Protein AF-A0A140LCQ1-F1 (afdb_monomer)

pLDDT: mean 89.57, std 11.84, range [40.03, 98.5]

Sequence (89 aa):
MICTKVRIPKEALAYDYDRKYDILNIFIDKPDPATSEEIYYGVYIFIDELADTIIGASILDYSKRDKEFLKKILPFEVDFDYVDSKIIN

Organism: NCBI:txid520764

Secondary structure (DSSP, 8-state):
---PPB---GGGEEEEEETTTTEEEEEESS----EEEEEETTEEEEEETTTTEEEEEEEETGGGS-HHHHHHHSSB---HHHIIIIII-

Solvent-accessible surface area (backbone atoms only — not comparable to full-atom values): 5412 Å² total; per-residue (Å²): 132,88,74,70,66,46,90,68,61,74,90,40,54,46,79,47,72,43,80,89,72,33,31,39,39,38,34,39,75,65,93,65,87,59,49,75,48,78,82,45,98,59,30,30,38,25,30,30,79,89,76,74,39,78,38,34,35,40,30,52,52,41,92,77,55,60,63,73,57,49,60,68,72,43,53,44,84,73,68,61,70,56,42,54,68,70,71,64,107

Structure (mmCIF, N/CA/C/O backbone):
data_AF-A0A140LCQ1-F1
#
_entry.id   AF-A0A140LCQ1-F1
#
loop_
_atom_site.group_PDB
_atom_site.id
_atom_site.type_symbol
_atom_site.label_atom_id
_atom_site.label_alt_id
_atom_site.label_comp_id
_atom_site.label_asym_id
_atom_site.label_entity_id
_atom_site.label_seq_id
_atom_site.pdbx_PDB_ins_code
_atom_site.Cartn_x
_atom_site.Cartn_y
_atom_site.Cartn_z
_atom_site.occupancy
_atom_site.B_iso_or_equiv
_atom_site.auth_seq_id
_atom_site.auth_comp_id
_atom_site.auth_asym_id
_atom_site.auth_atom_id
_atom_site.pdbx_PDB_model_num
ATOM 1 N N . MET A 1 1 ? 11.559 15.522 -7.855 1.00 41.78 1 MET A N 1
ATOM 2 C CA . MET A 1 1 ? 11.312 14.400 -8.780 1.00 41.78 1 MET A CA 1
ATOM 3 C C . MET A 1 1 ? 9.826 14.354 -9.067 1.00 41.78 1 MET A C 1
ATOM 5 O O . MET A 1 1 ? 9.055 14.287 -8.121 1.00 41.78 1 MET A O 1
ATOM 9 N N . ILE A 1 2 ? 9.411 14.471 -10.329 1.0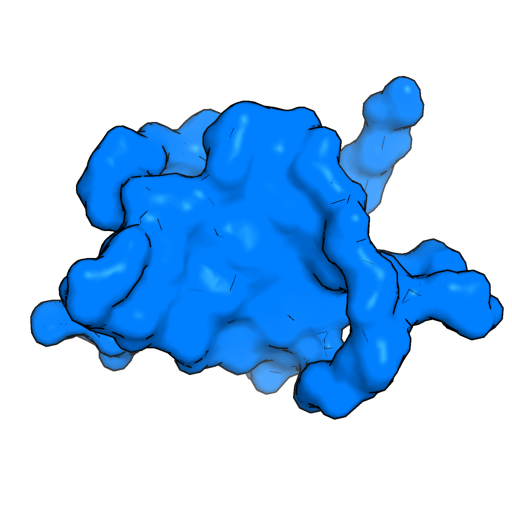0 40.03 2 ILE A N 1
ATOM 10 C CA . ILE A 1 2 ? 8.030 14.157 -10.711 1.00 40.03 2 ILE A CA 1
ATOM 11 C C . ILE A 1 2 ? 8.041 12.645 -10.937 1.00 40.03 2 ILE A C 1
ATOM 13 O O . ILE A 1 2 ? 8.444 12.196 -12.005 1.00 40.03 2 ILE A O 1
ATOM 17 N N . CYS A 1 3 ? 7.728 11.857 -9.906 1.00 53.78 3 CYS A N 1
ATOM 18 C CA . CYS A 1 3 ? 7.556 10.418 -10.084 1.00 53.78 3 CYS A CA 1
ATOM 19 C C . CYS A 1 3 ? 6.267 10.212 -10.878 1.00 53.78 3 CYS A C 1
ATOM 21 O O . CYS A 1 3 ? 5.164 10.353 -10.351 1.00 53.78 3 CYS A O 1
ATOM 23 N N . THR A 1 4 ? 6.407 9.957 -12.177 1.00 64.81 4 THR A N 1
ATOM 24 C CA . THR A 1 4 ? 5.297 9.508 -13.014 1.00 64.81 4 THR A CA 1
ATOM 25 C C . THR A 1 4 ? 4.760 8.222 -12.408 1.00 64.81 4 THR A C 1
ATOM 27 O O . THR A 1 4 ? 5.520 7.278 -12.203 1.00 64.81 4 THR A O 1
ATOM 30 N N . LYS A 1 5 ? 3.460 8.188 -12.104 1.00 78.62 5 LYS A N 1
ATOM 31 C CA . LYS A 1 5 ? 2.833 6.972 -11.594 1.00 78.62 5 LYS A CA 1
ATOM 32 C C . LYS A 1 5 ? 3.024 5.829 -12.585 1.00 78.62 5 LYS A C 1
ATOM 34 O O . LYS A 1 5 ? 2.671 5.959 -13.758 1.00 78.62 5 LYS A O 1
ATOM 39 N N . VAL A 1 6 ? 3.545 4.713 -12.098 1.00 81.88 6 VAL A N 1
ATOM 40 C CA . VAL A 1 6 ? 3.651 3.470 -12.849 1.00 81.88 6 VAL A CA 1
ATOM 41 C C . VAL A 1 6 ? 2.301 2.769 -12.784 1.00 81.88 6 VAL A C 1
ATOM 43 O O . VAL A 1 6 ? 1.714 2.596 -11.713 1.00 81.88 6 VAL A O 1
ATOM 46 N N . ARG A 1 7 ? 1.776 2.383 -13.947 1.00 83.75 7 ARG A N 1
ATOM 47 C CA . ARG A 1 7 ? 0.535 1.616 -14.029 1.00 83.75 7 ARG A CA 1
ATOM 48 C C . ARG A 1 7 ? 0.862 0.137 -13.867 1.00 83.75 7 ARG A C 1
ATOM 50 O O . ARG A 1 7 ? 1.474 -0.449 -14.755 1.00 83.75 7 ARG A O 1
ATOM 57 N N . ILE A 1 8 ? 0.430 -0.442 -12.754 1.00 86.88 8 ILE A N 1
ATOM 58 C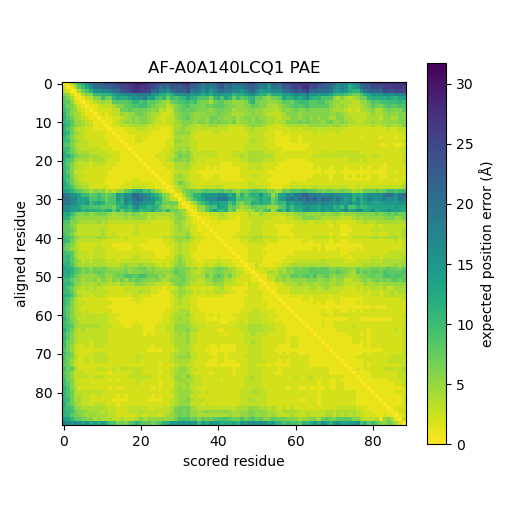 CA . ILE A 1 8 ? 0.623 -1.857 -12.429 1.00 86.88 8 ILE A CA 1
ATOM 59 C C . ILE A 1 8 ? -0.703 -2.600 -12.653 1.00 86.88 8 ILE A C 1
ATOM 61 O O . ILE A 1 8 ? -1.750 -2.089 -12.239 1.00 86.88 8 ILE A O 1
ATOM 65 N N . PRO A 1 9 ? -0.710 -3.767 -13.325 1.00 86.06 9 PRO A N 1
ATOM 66 C CA . PRO A 1 9 ? -1.903 -4.605 -13.418 1.00 86.06 9 PRO A CA 1
ATOM 67 C C . PRO A 1 9 ? -2.411 -4.980 -12.023 1.00 86.06 9 PRO A C 1
ATOM 69 O O . PRO A 1 9 ? -1.625 -5.290 -11.132 1.00 86.06 9 PRO A O 1
ATOM 72 N N . LYS A 1 10 ? -3.730 -4.979 -11.810 1.00 83.38 10 LYS A N 1
ATOM 73 C CA . LYS A 1 10 ? -4.301 -5.242 -10.477 1.00 83.38 10 LYS A CA 1
ATOM 74 C C . LYS A 1 10 ? -3.952 -6.651 -9.983 1.00 83.38 10 LYS A C 1
ATOM 76 O O . LYS A 1 10 ? -3.736 -6.853 -8.797 1.00 83.38 10 LYS A O 1
ATOM 81 N N . GLU A 1 11 ? -3.872 -7.606 -10.900 1.00 86.50 11 GLU A N 1
ATOM 82 C CA . GLU A 1 11 ? -3.477 -8.996 -10.677 1.00 86.50 11 GLU A CA 1
ATOM 83 C C . GLU A 1 11 ? -2.004 -9.179 -10.276 1.00 86.50 11 GLU A C 1
ATOM 85 O O . GLU A 1 11 ? -1.669 -10.209 -9.696 1.00 86.50 11 GLU A O 1
ATOM 90 N N . ALA A 1 12 ? -1.147 -8.190 -10.549 1.00 90.19 12 ALA A N 1
ATOM 91 C CA . ALA A 1 12 ? 0.258 -8.186 -10.143 1.00 90.19 12 ALA A CA 1
ATOM 92 C C . ALA A 1 12 ? 0.455 -7.673 -8.704 1.00 90.19 12 ALA A C 1
ATOM 94 O O . ALA A 1 12 ? 1.546 -7.809 -8.150 1.00 90.19 12 ALA A O 1
ATOM 95 N N . LEU A 1 13 ? -0.589 -7.091 -8.091 1.00 93.25 13 LEU A N 1
ATOM 96 C CA . LEU A 1 13 ? -0.547 -6.583 -6.723 1.00 93.25 13 LEU A CA 1
ATOM 97 C C . LEU A 1 13 ? -0.943 -7.665 -5.716 1.00 93.25 13 LEU A C 1
ATOM 99 O O . LEU A 1 13 ? -2.065 -8.175 -5.723 1.00 93.25 13 LEU A O 1
ATOM 103 N N . ALA A 1 14 ? -0.032 -7.954 -4.793 1.00 93.25 14 ALA A N 1
ATOM 104 C CA . ALA A 1 14 ? -0.304 -8.748 -3.605 1.00 93.25 14 ALA A CA 1
ATOM 105 C C . ALA A 1 14 ? -0.351 -7.846 -2.367 1.00 93.25 14 ALA A C 1
ATOM 107 O O . ALA A 1 14 ? 0.427 -6.902 -2.245 1.00 93.25 14 ALA A O 1
ATOM 108 N N . TYR A 1 15 ? -1.257 -8.160 -1.442 1.00 94.69 15 TYR A N 1
ATOM 109 C CA . TYR A 1 15 ? -1.462 -7.407 -0.208 1.00 94.69 15 TYR A CA 1
ATOM 110 C C . TYR A 1 15 ? -1.265 -8.322 0.995 1.00 94.69 15 TYR A C 1
ATOM 112 O O . TYR A 1 15 ? -1.819 -9.421 1.031 1.00 94.69 15 TYR A O 1
ATOM 120 N N . ASP A 1 16 ? -0.523 -7.841 1.983 1.00 94.50 16 ASP A N 1
ATOM 121 C CA . ASP A 1 16 ? -0.357 -8.481 3.284 1.00 94.50 16 ASP A CA 1
ATOM 122 C C . ASP A 1 16 ? -0.611 -7.441 4.375 1.00 94.50 16 ASP A C 1
ATOM 124 O O . ASP A 1 16 ? -0.005 -6.371 4.371 1.00 94.50 16 ASP A O 1
ATOM 128 N N . TYR A 1 17 ? -1.548 -7.727 5.276 1.00 97.06 17 TYR A N 1
ATOM 129 C CA . TYR A 1 17 ? -1.925 -6.803 6.340 1.00 97.06 17 TYR A CA 1
ATOM 130 C C . TYR A 1 17 ? -1.625 -7.405 7.708 1.00 97.06 17 TYR A C 1
ATOM 132 O O . TYR A 1 17 ? -2.310 -8.322 8.174 1.00 97.06 17 TYR A O 1
ATOM 140 N N . ASP A 1 18 ? -0.630 -6.837 8.384 1.00 96.88 18 ASP A N 1
ATOM 141 C CA . ASP A 1 18 ? -0.300 -7.187 9.754 1.00 96.88 18 ASP A CA 1
ATOM 142 C C . ASP A 1 18 ? -1.252 -6.464 10.714 1.00 96.88 18 ASP A C 1
ATOM 144 O O . ASP A 1 18 ? -1.067 -5.298 11.076 1.00 96.88 18 ASP A O 1
ATOM 148 N N . ARG A 1 19 ? -2.281 -7.187 11.168 1.00 96.00 19 ARG A N 1
ATOM 149 C CA . ARG A 1 19 ? -3.277 -6.669 12.118 1.00 96.00 19 ARG A CA 1
ATOM 150 C C . ARG A 1 19 ? -2.682 -6.289 13.476 1.00 96.00 19 ARG A C 1
ATOM 152 O O . ARG A 1 19 ? -3.269 -5.470 14.177 1.00 96.00 19 ARG A O 1
ATOM 159 N N . LYS A 1 20 ? -1.576 -6.915 13.893 1.00 97.38 20 LYS A N 1
ATOM 160 C CA . LYS A 1 20 ? -0.975 -6.682 15.214 1.00 97.38 20 LYS A CA 1
ATOM 161 C C . LYS A 1 20 ? -0.249 -5.342 15.252 1.00 97.38 20 LYS A C 1
ATOM 163 O O . LYS A 1 20 ? -0.272 -4.681 16.289 1.00 97.38 20 LYS A O 1
ATOM 168 N N . TYR A 1 21 ? 0.389 -4.969 14.147 1.00 97.69 21 TYR A N 1
ATOM 169 C CA . TYR A 1 21 ? 1.185 -3.747 14.050 1.00 9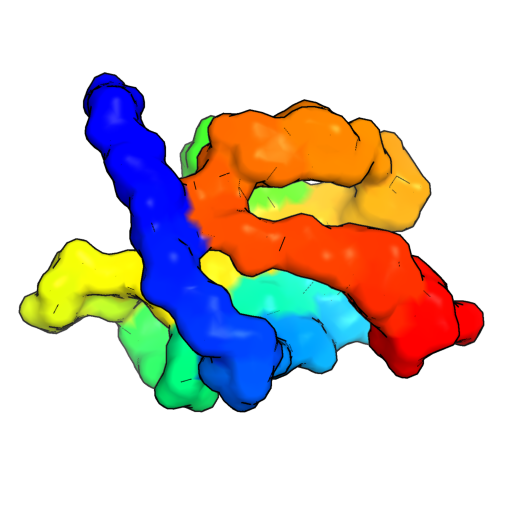7.69 21 TYR A CA 1
ATOM 170 C C . TYR A 1 21 ? 0.544 -2.652 13.182 1.00 97.69 21 TYR A C 1
ATOM 172 O O . TYR A 1 21 ? 1.116 -1.570 13.093 1.00 97.69 21 TYR A O 1
ATOM 180 N N . ASP A 1 22 ? -0.636 -2.900 12.599 1.00 97.75 22 ASP A N 1
ATOM 181 C CA . ASP A 1 22 ? -1.351 -1.973 11.703 1.00 97.75 22 ASP A CA 1
ATOM 182 C C . ASP A 1 22 ? -0.479 -1.562 10.502 1.00 97.75 22 ASP A C 1
ATOM 184 O O . ASP A 1 22 ? -0.251 -0.382 10.225 1.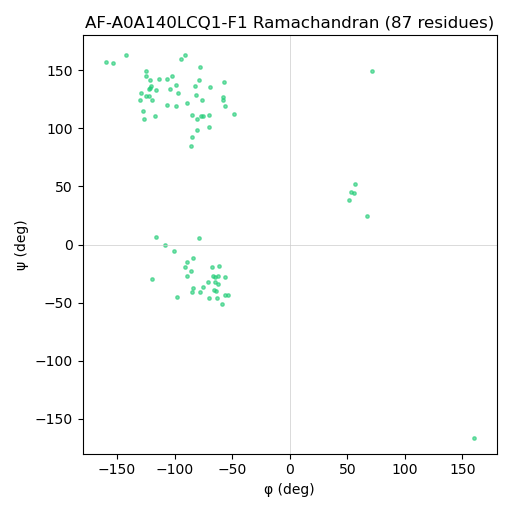00 97.75 22 ASP A O 1
ATOM 188 N N . ILE A 1 23 ? 0.063 -2.571 9.813 1.00 98.19 23 ILE A N 1
ATOM 189 C CA . ILE A 1 23 ? 0.964 -2.395 8.668 1.00 98.19 23 ILE A CA 1
ATOM 190 C C . ILE A 1 23 ? 0.348 -3.044 7.436 1.00 98.19 23 ILE A C 1
ATOM 192 O O . ILE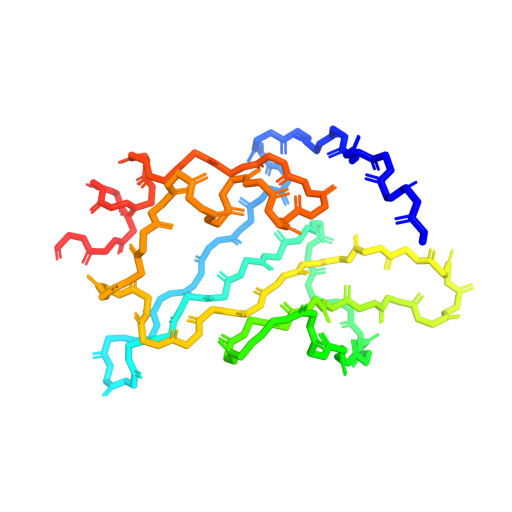 A 1 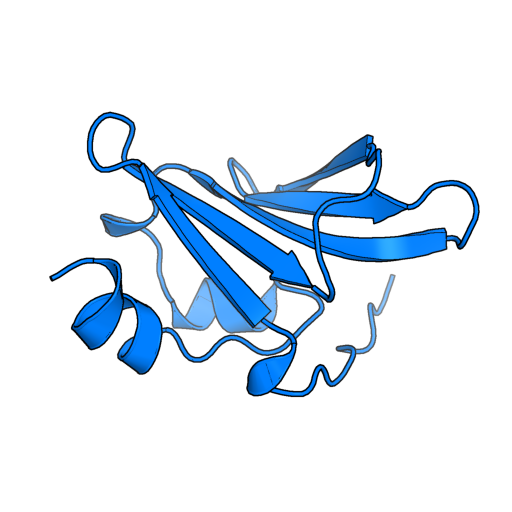23 ? 0.070 -4.241 7.443 1.00 98.19 23 ILE A O 1
ATOM 196 N N . LEU A 1 24 ? 0.182 -2.270 6.362 1.00 98.00 24 LEU A N 1
ATOM 197 C CA . LEU A 1 24 ? -0.129 -2.808 5.039 1.00 98.00 24 LEU A CA 1
ATOM 198 C C . LEU A 1 24 ? 1.145 -2.887 4.201 1.00 98.00 24 LEU A C 1
ATOM 200 O O . LEU A 1 24 ? 1.736 -1.859 3.876 1.00 98.00 24 LEU A O 1
ATOM 204 N N . ASN A 1 25 ? 1.506 -4.095 3.786 1.00 96.38 25 ASN A N 1
ATOM 205 C CA . ASN A 1 25 ? 2.507 -4.340 2.760 1.00 96.38 25 ASN A CA 1
ATOM 206 C C . ASN A 1 25 ? 1.821 -4.596 1.414 1.00 96.38 25 ASN A C 1
ATOM 208 O O . ASN A 1 25 ? 0.821 -5.314 1.325 1.00 96.38 25 ASN A O 1
ATOM 212 N N . ILE A 1 26 ? 2.370 -3.996 0.363 1.00 95.44 26 ILE A N 1
ATOM 213 C CA . ILE A 1 26 ? 1.923 -4.124 -1.021 1.00 95.44 26 ILE A CA 1
ATOM 214 C C . ILE A 1 26 ? 3.127 -4.572 -1.842 1.00 95.44 26 ILE A C 1
ATOM 216 O O . ILE A 1 26 ? 4.168 -3.923 -1.790 1.00 95.44 26 ILE A O 1
ATOM 220 N N . PHE A 1 27 ? 2.987 -5.644 -2.612 1.00 93.69 27 PHE A N 1
ATOM 221 C CA . PHE A 1 27 ? 4.055 -6.193 -3.449 1.00 93.69 27 PHE A CA 1
ATOM 222 C C . PHE A 1 27 ? 3.625 -6.221 -4.913 1.00 93.69 27 PHE A C 1
ATOM 224 O O . PHE A 1 27 ? 2.470 -6.530 -5.206 1.00 93.69 27 PHE A O 1
ATOM 231 N N . ILE A 1 28 ? 4.561 -5.925 -5.812 1.00 91.94 28 ILE A N 1
ATOM 232 C CA . ILE A 1 28 ? 4.411 -6.007 -7.266 1.00 91.94 28 ILE A CA 1
ATOM 233 C C . ILE A 1 28 ? 5.214 -7.231 -7.728 1.00 91.94 28 ILE A C 1
ATOM 235 O O . ILE A 1 28 ? 6.410 -7.293 -7.482 1.00 91.94 28 ILE A O 1
ATOM 239 N N . ASP A 1 29 ? 4.559 -8.208 -8.362 1.00 78.00 29 ASP A N 1
ATOM 240 C CA . ASP A 1 29 ? 5.200 -9.352 -9.046 1.00 78.00 29 ASP A CA 1
ATOM 241 C C . ASP A 1 29 ? 6.165 -10.242 -8.214 1.00 78.00 29 ASP A C 1
ATOM 243 O O . ASP A 1 29 ? 7.160 -10.749 -8.723 1.00 78.00 29 ASP A O 1
ATOM 247 N N . LYS A 1 30 ? 5.749 -10.594 -6.982 1.00 65.75 30 LYS A N 1
ATOM 248 C CA . LYS A 1 30 ? 6.442 -11.444 -5.971 1.00 65.75 30 LYS A CA 1
ATOM 249 C C . LYS A 1 30 ? 7.664 -10.777 -5.304 1.00 65.75 30 LYS A C 1
ATOM 251 O O . LYS A 1 30 ? 8.317 -9.937 -5.899 1.00 65.75 30 LYS A O 1
ATOM 256 N N . PRO A 1 31 ? 7.964 -11.126 -4.034 1.00 63.38 31 PRO A N 1
ATOM 257 C CA . PRO A 1 31 ? 9.013 -10.449 -3.278 1.00 63.38 31 PRO A CA 1
ATOM 258 C C . PRO A 1 31 ? 10.412 -10.876 -3.740 1.00 63.38 31 PRO A C 1
ATOM 260 O O . PRO A 1 31 ? 10.840 -11.998 -3.463 1.00 63.38 31 PRO A O 1
ATOM 263 N N . ASP A 1 32 ? 11.119 -9.955 -4.387 1.00 66.69 32 ASP 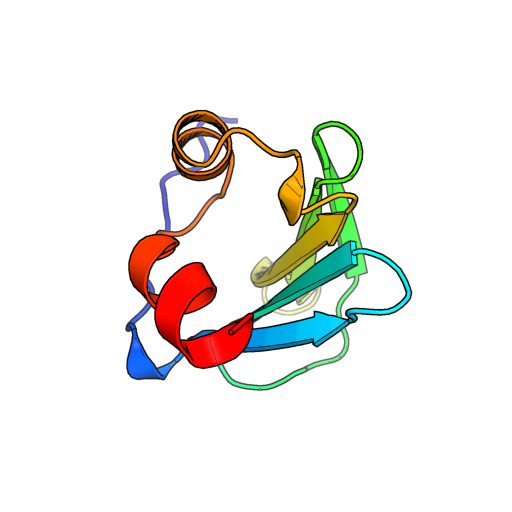A N 1
ATOM 264 C CA . ASP A 1 32 ? 12.567 -10.001 -4.595 1.00 66.69 32 ASP A CA 1
ATOM 265 C C . ASP A 1 32 ? 13.312 -9.287 -3.446 1.00 66.69 32 ASP A C 1
ATOM 267 O O . ASP A 1 32 ? 12.698 -8.544 -2.669 1.00 66.69 32 ASP A O 1
ATOM 271 N N . PRO A 1 33 ? 14.630 -9.514 -3.276 1.00 65.50 33 PRO A N 1
ATOM 272 C CA . PRO A 1 33 ? 15.444 -8.726 -2.359 1.00 65.50 33 PRO A CA 1
ATOM 273 C C . PRO A 1 33 ? 15.334 -7.242 -2.719 1.00 65.50 33 PRO A C 1
ATOM 275 O O . PRO A 1 33 ? 15.706 -6.838 -3.816 1.00 65.50 33 PRO A O 1
ATOM 278 N N . ALA A 1 34 ? 14.832 -6.442 -1.785 1.00 80.25 34 ALA A N 1
ATOM 279 C CA . ALA A 1 34 ? 14.571 -5.027 -1.996 1.00 80.25 34 ALA A CA 1
ATOM 280 C C . ALA A 1 34 ? 15.282 -4.189 -0.941 1.00 80.25 34 ALA A C 1
ATOM 282 O O . ALA A 1 34 ? 15.400 -4.602 0.219 1.00 80.25 34 ALA A O 1
ATOM 283 N N . THR A 1 35 ? 15.668 -2.975 -1.314 1.00 88.81 35 THR A N 1
ATOM 284 C CA . THR A 1 35 ? 15.879 -1.910 -0.336 1.00 88.81 35 THR A CA 1
ATOM 285 C C . THR A 1 35 ? 14.619 -1.070 -0.200 1.00 88.81 35 THR A C 1
ATOM 287 O O . THR A 1 35 ? 13.715 -1.122 -1.037 1.00 88.81 35 THR A O 1
ATOM 290 N N . SER A 1 36 ? 14.504 -0.353 0.916 1.00 91.38 36 SER A N 1
ATOM 291 C CA . SER A 1 36 ? 13.333 0.468 1.209 1.00 91.38 36 SER A CA 1
ATOM 292 C C . SER A 1 36 ? 13.713 1.926 1.407 1.00 91.38 36 SER A C 1
ATOM 294 O O . SER A 1 36 ? 14.620 2.219 2.188 1.00 91.38 36 SER A O 1
ATOM 296 N N . GLU A 1 37 ? 12.958 2.830 0.792 1.00 93.62 37 GLU A N 1
ATOM 297 C CA . GLU A 1 37 ? 13.087 4.277 0.974 1.00 93.62 37 GLU A CA 1
ATOM 298 C C . GLU A 1 37 ? 11.814 4.845 1.612 1.00 93.62 37 GLU A C 1
ATOM 300 O O . GLU A 1 37 ? 10.706 4.535 1.174 1.00 93.62 37 GLU A O 1
ATOM 305 N N . GLU A 1 38 ? 11.957 5.682 2.645 1.00 96.56 38 GLU A N 1
ATOM 306 C CA . GLU A 1 38 ? 10.832 6.398 3.255 1.00 96.56 38 GLU A CA 1
ATOM 307 C C . GLU A 1 38 ? 10.479 7.638 2.423 1.00 96.56 38 GLU A C 1
ATOM 309 O O . GLU A 1 38 ? 11.201 8.633 2.428 1.00 96.56 38 GLU A O 1
ATOM 314 N N . ILE A 1 39 ? 9.344 7.596 1.726 1.00 95.56 39 ILE A N 1
ATOM 315 C CA . ILE A 1 39 ? 8.888 8.700 0.860 1.00 95.56 39 ILE A CA 1
ATOM 316 C C . ILE A 1 39 ? 7.987 9.695 1.596 1.00 95.56 39 ILE A C 1
ATOM 318 O O . ILE A 1 39 ? 7.764 10.821 1.149 1.00 95.56 39 ILE A O 1
ATOM 322 N N . TYR A 1 40 ? 7.431 9.261 2.722 1.00 97.25 40 TYR A N 1
ATOM 323 C CA . TYR A 1 40 ? 6.628 10.051 3.638 1.00 97.25 40 TYR A CA 1
ATOM 324 C C . TYR A 1 40 ? 6.633 9.355 4.995 1.00 97.25 40 TYR A C 1
ATOM 326 O O . TYR A 1 40 ? 6.815 8.146 5.049 1.00 97.25 40 TYR A O 1
ATOM 334 N N . TYR A 1 41 ? 6.382 10.091 6.078 1.00 96.81 41 TYR A N 1
ATOM 335 C CA . TYR A 1 41 ? 6.404 9.543 7.435 1.00 96.81 41 TYR A CA 1
ATOM 336 C C . TYR A 1 41 ? 5.603 8.233 7.556 1.00 96.81 41 TYR A C 1
ATOM 338 O O . TYR A 1 41 ? 4.371 8.237 7.430 1.00 96.81 41 TYR A O 1
ATOM 346 N N . GLY A 1 42 ? 6.300 7.121 7.797 1.00 97.75 42 GLY A N 1
ATOM 347 C CA . GLY A 1 42 ? 5.758 5.765 7.899 1.00 97.75 42 GLY A CA 1
ATOM 348 C C . GLY A 1 42 ? 5.191 5.186 6.595 1.00 97.75 42 GLY A C 1
ATOM 349 O O . GLY A 1 42 ? 4.308 4.331 6.650 1.00 97.75 42 GLY A O 1
ATOM 350 N N . VAL A 1 43 ? 5.642 5.672 5.438 1.00 98.19 43 VAL A N 1
ATOM 351 C CA . VAL A 1 43 ? 5.321 5.151 4.104 1.00 98.19 43 VAL A CA 1
ATOM 352 C C . VAL A 1 43 ? 6.625 4.899 3.360 1.00 98.19 43 VAL A C 1
ATOM 354 O O . VAL A 1 43 ? 7.361 5.831 3.033 1.00 98.19 43 VAL A O 1
ATOM 357 N N . TYR A 1 44 ? 6.878 3.631 3.069 1.00 97.19 44 TYR A N 1
ATOM 358 C CA . TYR A 1 44 ? 8.095 3.158 2.428 1.00 97.19 44 TYR A CA 1
ATOM 359 C C . TYR A 1 44 ? 7.774 2.610 1.044 1.00 97.19 44 TYR A C 1
ATOM 361 O O . TYR A 1 44 ? 6.746 1.959 0.874 1.00 97.19 44 TYR A O 1
ATOM 369 N N . ILE A 1 45 ? 8.652 2.830 0.071 1.00 95.06 45 ILE A N 1
ATOM 370 C CA . ILE A 1 45 ? 8.641 2.111 -1.211 1.00 95.06 45 ILE A CA 1
ATOM 371 C C . ILE A 1 45 ? 9.727 1.045 -1.197 1.00 95.06 45 ILE A C 1
ATOM 373 O O . ILE A 1 45 ? 10.782 1.253 -0.605 1.00 95.06 45 ILE A O 1
ATOM 377 N N . PHE A 1 46 ? 9.463 -0.086 -1.841 1.00 93.06 46 PHE A N 1
ATOM 378 C CA . PHE A 1 46 ? 10.451 -1.138 -2.062 1.00 93.06 46 PHE A CA 1
ATOM 379 C C . PHE A 1 46 ? 11.048 -0.971 -3.455 1.00 93.06 46 PHE A C 1
ATOM 381 O O . PHE A 1 46 ? 10.296 -0.820 -4.420 1.00 93.06 46 PHE A O 1
ATOM 388 N N . ILE A 1 47 ? 12.375 -0.988 -3.552 1.00 89.94 47 ILE A N 1
ATOM 389 C CA . ILE A 1 47 ? 13.128 -0.773 -4.788 1.00 89.94 47 ILE A CA 1
ATOM 390 C C . ILE A 1 47 ? 14.012 -1.999 -5.038 1.00 89.94 47 ILE A C 1
ATOM 392 O O . ILE A 1 47 ? 14.765 -2.416 -4.155 1.00 89.94 47 ILE A O 1
ATOM 396 N N . ASP A 1 48 ? 13.915 -2.570 -6.237 1.00 88.12 48 ASP A N 1
ATOM 397 C CA . ASP A 1 48 ? 14.926 -3.486 -6.765 1.00 88.12 48 ASP A CA 1
ATOM 398 C C . ASP A 1 48 ? 16.122 -2.650 -7.236 1.00 88.12 48 ASP A C 1
ATOM 400 O O . ASP A 1 48 ? 16.025 -1.917 -8.222 1.00 88.12 48 ASP A O 1
ATOM 404 N N . GLU A 1 49 ? 17.247 -2.748 -6.526 1.00 81.31 49 GLU A N 1
ATOM 405 C CA . GLU A 1 49 ? 18.460 -1.978 -6.826 1.00 81.31 49 GLU A CA 1
ATOM 406 C C . GLU A 1 49 ? 19.097 -2.334 -8.174 1.00 81.31 49 GLU A C 1
ATOM 408 O O . GLU A 1 49 ? 19.775 -1.499 -8.771 1.00 81.31 49 GLU A O 1
ATOM 413 N N . LEU A 1 50 ? 18.920 -3.569 -8.655 1.00 83.38 50 LEU A N 1
ATOM 414 C CA . LEU A 1 50 ? 19.514 -4.013 -9.916 1.00 83.38 50 LEU A CA 1
ATOM 415 C C . LEU A 1 50 ? 18.727 -3.474 -11.108 1.00 83.38 50 LEU A C 1
ATOM 417 O O . LEU A 1 50 ? 19.322 -3.082 -12.114 1.00 83.38 50 LEU A O 1
ATOM 421 N N . ALA A 1 51 ? 17.399 -3.481 -10.997 1.00 82.44 51 ALA A N 1
ATOM 422 C CA . ALA A 1 51 ? 16.504 -3.012 -12.045 1.00 82.44 51 ALA A CA 1
ATOM 423 C C . ALA A 1 51 ? 16.188 -1.508 -11.950 1.00 82.44 51 ALA A C 1
ATOM 425 O O . ALA A 1 51 ? 15.688 -0.947 -12.923 1.00 82.44 51 ALA A O 1
ATOM 426 N N . ASP A 1 52 ? 16.470 -0.869 -10.809 1.00 82.12 52 ASP A N 1
ATOM 427 C CA . ASP A 1 52 ? 16.031 0.493 -10.468 1.00 82.12 52 ASP A CA 1
ATOM 428 C C . ASP A 1 52 ? 14.506 0.650 -10.628 1.00 82.12 52 ASP A C 1
ATOM 430 O O . ASP A 1 52 ? 13.992 1.585 -11.248 1.00 82.12 52 ASP A O 1
ATOM 434 N N . THR A 1 53 ? 13.757 -0.336 -10.118 1.00 86.69 53 THR A N 1
ATOM 435 C CA . THR A 1 53 ? 12.292 -0.375 -10.240 1.00 86.69 53 THR A CA 1
ATOM 436 C C . THR A 1 53 ? 11.602 -0.505 -8.894 1.00 86.69 53 THR A C 1
ATOM 438 O O . THR A 1 53 ? 12.086 -1.166 -7.978 1.00 86.69 53 THR A O 1
ATOM 441 N N . ILE A 1 54 ? 10.437 0.136 -8.776 1.00 90.12 54 ILE A N 1
ATOM 442 C CA . ILE A 1 54 ? 9.581 0.010 -7.598 1.00 90.12 54 ILE A CA 1
ATOM 443 C C . ILE A 1 54 ? 8.866 -1.337 -7.653 1.00 90.12 54 ILE A C 1
ATOM 445 O O . ILE A 1 54 ? 8.128 -1.606 -8.600 1.00 90.12 54 ILE A O 1
ATOM 449 N N . ILE A 1 55 ? 9.034 -2.130 -6.599 1.00 92.75 55 ILE A N 1
ATOM 450 C CA . ILE A 1 55 ? 8.476 -3.483 -6.467 1.00 92.75 55 ILE A CA 1
ATOM 451 C C . ILE A 1 55 ? 7.468 -3.605 -5.315 1.00 92.75 55 ILE A C 1
ATOM 453 O O . ILE A 1 55 ? 6.980 -4.690 -5.002 1.00 92.75 55 ILE A O 1
ATOM 457 N N . GLY A 1 56 ? 7.109 -2.490 -4.676 1.00 94.38 56 GLY A N 1
ATOM 458 C CA . GLY A 1 56 ? 6.067 -2.473 -3.655 1.00 94.38 56 GLY A CA 1
ATOM 459 C C . GLY A 1 56 ? 6.113 -1.268 -2.724 1.00 94.38 56 GLY A C 1
ATOM 460 O O . GLY A 1 56 ? 6.796 -0.277 -2.989 1.00 94.38 56 GLY A O 1
ATOM 461 N N . ALA A 1 57 ? 5.362 -1.355 -1.629 1.00 96.06 57 ALA A N 1
ATOM 462 C CA . ALA A 1 57 ? 5.341 -0.360 -0.566 1.00 96.06 57 ALA A CA 1
ATOM 463 C C . ALA A 1 57 ? 4.952 -0.965 0.792 1.00 96.06 57 ALA A C 1
ATOM 465 O O . ALA A 1 57 ? 4.231 -1.959 0.855 1.00 96.06 57 ALA A O 1
ATOM 466 N N . SER A 1 58 ? 5.358 -0.302 1.875 1.00 97.50 58 SER A N 1
ATOM 467 C CA . SER A 1 58 ? 4.866 -0.546 3.234 1.00 97.50 58 SER A CA 1
ATOM 468 C C . SER A 1 58 ? 4.231 0.715 3.804 1.00 97.50 58 SER A C 1
ATOM 470 O O . SER A 1 58 ? 4.773 1.813 3.663 1.00 97.50 58 SER A O 1
ATOM 472 N N . ILE A 1 59 ? 3.081 0.569 4.453 1.00 98.50 59 ILE A N 1
ATOM 473 C CA . ILE A 1 59 ? 2.316 1.668 5.038 1.00 98.50 59 ILE A CA 1
ATOM 474 C C . ILE A 1 59 ? 2.054 1.341 6.505 1.00 98.50 59 ILE A C 1
ATOM 476 O O . ILE A 1 59 ? 1.236 0.475 6.814 1.00 98.50 59 ILE A O 1
ATOM 480 N N . LEU A 1 60 ? 2.735 2.056 7.397 1.00 98.31 60 LEU A N 1
ATOM 481 C CA . LEU A 1 60 ? 2.538 1.972 8.845 1.00 98.31 60 LEU A CA 1
ATOM 482 C C . LEU A 1 60 ? 1.294 2.752 9.277 1.00 98.31 60 LEU A C 1
ATOM 484 O O . LEU A 1 60 ? 0.947 3.760 8.648 1.00 98.31 60 LEU A O 1
ATOM 488 N N . ASP A 1 61 ? 0.679 2.339 10.387 1.00 98.00 61 ASP A N 1
ATOM 489 C CA . ASP A 1 61 ? -0.565 2.907 10.923 1.00 98.00 61 ASP A CA 1
ATOM 490 C C . ASP A 1 61 ? -1.671 2.978 9.854 1.00 98.00 61 ASP A C 1
ATOM 492 O O . ASP A 1 61 ? -2.388 3.982 9.741 1.00 98.00 61 ASP A O 1
ATOM 496 N N . TYR A 1 62 ? -1.749 1.956 8.989 1.00 98.25 62 TYR A N 1
ATOM 497 C CA . TYR A 1 62 ? -2.552 1.985 7.768 1.00 98.25 62 TYR A CA 1
ATOM 498 C C . TYR A 1 62 ? -4.006 2.366 8.051 1.00 98.25 62 TYR A C 1
ATOM 500 O O . TYR A 1 62 ? -4.561 3.210 7.338 1.00 98.25 62 TYR A O 1
ATOM 508 N N . SER A 1 63 ? -4.621 1.810 9.098 1.00 97.06 63 SER A N 1
ATOM 509 C CA . SER A 1 63 ? -6.024 2.059 9.436 1.00 97.06 63 SER A CA 1
ATOM 510 C C . SER A 1 63 ? -6.317 3.529 9.764 1.00 97.06 63 SER A C 1
ATOM 512 O O . SER A 1 63 ? -7.471 3.947 9.724 1.00 97.06 63 SER A O 1
ATOM 514 N N . LYS A 1 64 ? -5.289 4.323 10.088 1.00 97.00 64 LYS A N 1
ATOM 515 C CA . LYS A 1 64 ? -5.394 5.749 10.441 1.00 97.00 64 LYS A CA 1
ATOM 516 C C . LYS A 1 64 ? -5.019 6.681 9.285 1.00 97.00 64 LYS A C 1
ATOM 518 O O . LYS A 1 64 ? -5.125 7.899 9.426 1.00 97.00 64 LYS A O 1
ATOM 523 N N . ARG A 1 65 ? -4.543 6.143 8.157 1.00 97.62 65 ARG A N 1
ATOM 524 C CA . ARG A 1 65 ? -4.095 6.939 7.004 1.00 97.62 65 ARG A CA 1
ATOM 525 C C . ARG A 1 65 ? -5.256 7.442 6.155 1.00 97.62 65 ARG A C 1
ATOM 527 O O . ARG A 1 65 ? -6.180 6.694 5.846 1.00 97.62 65 ARG A O 1
ATOM 534 N N . ASP A 1 66 ? -5.117 8.673 5.666 1.00 97.44 66 ASP A N 1
ATOM 535 C CA . ASP A 1 66 ? -5.947 9.218 4.592 1.00 97.44 66 ASP A CA 1
ATOM 536 C C . ASP A 1 66 ? -5.614 8.522 3.260 1.00 97.44 66 ASP A C 1
ATOM 538 O O . ASP A 1 66 ? -4.532 8.704 2.692 1.00 97.44 66 ASP A O 1
ATOM 542 N N . LYS A 1 67 ? -6.559 7.724 2.753 1.00 96.81 67 LYS A N 1
ATOM 543 C CA . LYS A 1 67 ? -6.398 6.963 1.507 1.00 96.81 67 LYS A CA 1
ATOM 544 C C . LYS A 1 67 ? -6.267 7.870 0.286 1.00 96.81 67 LYS A C 1
ATOM 546 O O . LYS A 1 67 ? -5.527 7.533 -0.635 1.00 96.81 67 LYS A O 1
ATOM 551 N N . GLU A 1 68 ? -6.914 9.034 0.282 1.00 96.75 68 GLU A N 1
ATOM 552 C CA . GLU A 1 68 ? -6.803 10.000 -0.815 1.00 96.75 68 GLU A CA 1
ATOM 553 C C . GLU A 1 68 ? -5.426 10.664 -0.839 1.00 96.75 68 GLU A C 1
ATOM 555 O O . GLU A 1 68 ? -4.894 10.966 -1.910 1.00 96.75 68 GLU A O 1
ATOM 560 N N . PHE A 1 69 ? -4.807 10.851 0.327 1.00 96.31 69 PHE A N 1
ATOM 561 C CA . PHE A 1 69 ? -3.416 11.281 0.407 1.00 96.31 69 PHE A CA 1
ATOM 562 C C . PHE A 1 69 ? -2.452 10.177 -0.044 1.00 96.31 69 PHE A C 1
ATOM 564 O O . PHE A 1 69 ? -1.583 10.439 -0.877 1.00 96.31 69 PHE A O 1
ATOM 571 N N . LEU A 1 70 ? -2.640 8.936 0.421 1.00 97.12 70 LEU A N 1
ATOM 572 C CA . LEU A 1 70 ? -1.827 7.791 -0.009 1.00 97.12 70 LEU A CA 1
ATOM 573 C C . LEU A 1 70 ? -1.859 7.611 -1.533 1.00 97.12 70 LEU A C 1
ATOM 575 O O . LEU A 1 70 ? -0.807 7.466 -2.152 1.00 97.12 70 LEU A O 1
ATOM 579 N N . LYS A 1 71 ? -3.040 7.727 -2.160 1.00 95.19 71 LYS A N 1
ATOM 580 C CA . LYS A 1 71 ? -3.192 7.702 -3.626 1.00 95.19 71 LYS A CA 1
ATOM 581 C C . LYS A 1 71 ? -2.349 8.767 -4.331 1.00 95.19 71 LYS A C 1
ATOM 583 O O . LYS A 1 71 ? -2.019 8.574 -5.496 1.00 95.19 71 LYS A O 1
ATOM 588 N N . LYS A 1 72 ? -2.036 9.904 -3.700 1.00 94.56 72 LYS A N 1
ATOM 589 C CA . LYS A 1 72 ? -1.234 10.981 -4.312 1.00 94.56 72 LYS A CA 1
ATOM 590 C C . LYS A 1 72 ? 0.264 10.736 -4.195 1.00 94.56 72 LYS A C 1
ATOM 592 O O . LYS A 1 72 ? 0.983 11.090 -5.123 1.00 94.56 72 LYS A O 1
ATOM 597 N N . ILE A 1 73 ? 0.714 10.179 -3.071 1.00 95.31 73 ILE A N 1
ATOM 598 C CA . ILE A 1 73 ? 2.146 10.003 -2.793 1.00 95.31 73 ILE A CA 1
ATOM 599 C C . ILE A 1 73 ? 2.697 8.673 -3.299 1.00 95.31 73 ILE A C 1
ATOM 601 O O . ILE A 1 73 ? 3.884 8.592 -3.601 1.00 95.31 73 ILE A O 1
ATOM 605 N N . LEU A 1 74 ? 1.859 7.638 -3.406 1.00 95.00 74 LEU A N 1
ATOM 606 C CA . LEU A 1 74 ? 2.308 6.354 -3.918 1.00 95.00 74 LEU A CA 1
ATOM 607 C C . LEU A 1 74 ? 2.624 6.460 -5.417 1.00 95.00 74 LEU A C 1
ATOM 609 O O . LEU A 1 74 ? 1.832 7.024 -6.183 1.00 95.00 74 LEU A O 1
ATOM 613 N N . PRO A 1 75 ? 3.750 5.879 -5.859 1.00 93.44 75 PRO A N 1
ATOM 614 C CA . PRO A 1 75 ? 4.170 5.921 -7.255 1.00 93.44 75 PRO A CA 1
ATOM 615 C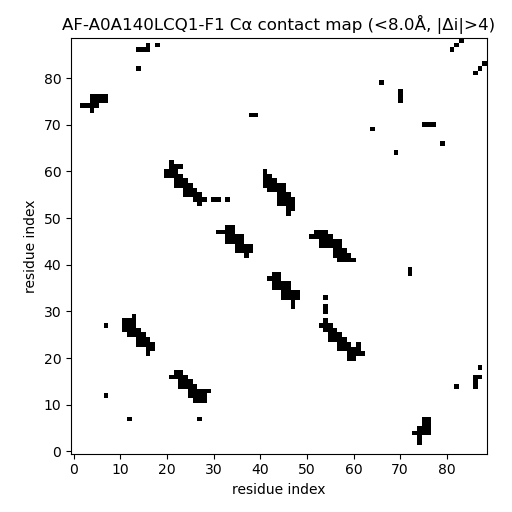 C . PRO A 1 75 ? 3.417 4.919 -8.144 1.00 93.44 75 PRO A C 1
ATOM 617 O O . PRO A 1 75 ? 3.733 4.798 -9.321 1.00 93.44 75 PRO A O 1
ATOM 620 N N . PHE A 1 76 ? 2.418 4.213 -7.617 1.00 93.25 76 PHE A N 1
ATOM 621 C CA . PHE A 1 76 ? 1.533 3.315 -8.355 1.00 93.25 76 PHE A CA 1
ATOM 622 C C . PHE A 1 76 ? 0.106 3.411 -7.806 1.00 93.25 76 PHE A C 1
ATOM 624 O O . PHE A 1 76 ? -0.138 3.948 -6.723 1.00 93.25 76 PHE A O 1
ATOM 631 N N . GLU A 1 77 ? -0.862 2.934 -8.584 1.00 93.94 77 GLU A N 1
ATOM 632 C CA . GLU A 1 77 ? -2.272 2.973 -8.199 1.00 93.94 77 GLU A CA 1
ATOM 633 C C . GLU A 1 77 ? -2.635 1.813 -7.268 1.00 93.94 77 GLU A C 1
ATOM 635 O O . GLU A 1 77 ? -2.259 0.668 -7.505 1.00 93.94 77 GLU A O 1
ATOM 640 N N . VAL A 1 78 ? -3.397 2.119 -6.215 1.00 93.81 78 VAL A N 1
ATOM 641 C CA . VAL A 1 78 ? -3.897 1.139 -5.248 1.00 93.81 78 VAL A CA 1
ATOM 642 C C . VAL A 1 78 ? -5.398 1.322 -5.071 1.00 93.81 78 VAL A C 1
ATOM 644 O O . VAL A 1 78 ? -5.886 2.429 -4.834 1.00 93.81 78 VAL A O 1
ATOM 647 N N . ASP A 1 79 ? -6.124 0.213 -5.167 1.00 95.12 79 ASP A N 1
ATOM 648 C CA . ASP A 1 79 ? -7.551 0.126 -4.876 1.00 95.12 79 ASP A CA 1
ATOM 649 C C . ASP A 1 79 ? -7.751 -0.108 -3.369 1.00 95.12 79 ASP A C 1
ATOM 651 O O . ASP A 1 79 ? -7.834 -1.245 -2.901 1.00 95.12 79 ASP A O 1
ATOM 655 N N . PHE A 1 80 ? -7.756 0.977 -2.589 1.00 95.88 80 PHE A N 1
ATOM 656 C CA . PHE A 1 80 ? -7.899 0.893 -1.130 1.00 95.88 80 PHE A CA 1
ATOM 657 C C . PHE A 1 80 ? -9.277 0.386 -0.685 1.00 95.88 80 PHE A C 1
ATOM 659 O O . PHE A 1 80 ? -9.359 -0.271 0.346 1.00 95.88 80 PHE A O 1
ATOM 666 N N . ASP A 1 81 ? -10.330 0.583 -1.484 1.00 95.44 81 ASP A N 1
ATOM 667 C CA . ASP A 1 81 ? -11.662 0.043 -1.180 1.00 95.44 81 ASP A CA 1
ATOM 668 C C . ASP A 1 81 ? -11.651 -1.495 -1.235 1.00 95.44 81 ASP A C 1
ATOM 670 O O . ASP A 1 81 ? -12.247 -2.178 -0.393 1.00 95.44 81 ASP A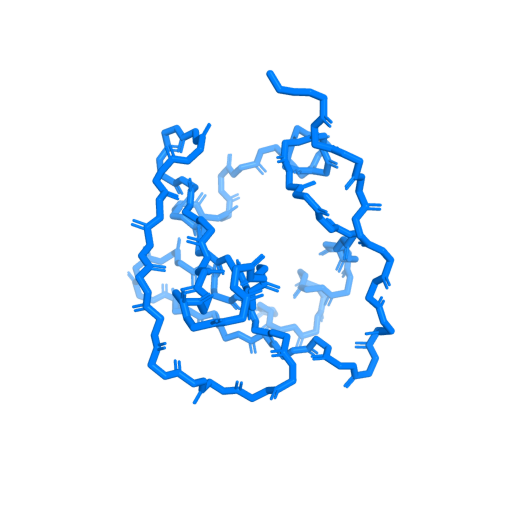 O 1
ATOM 674 N N . TYR A 1 82 ? -10.928 -2.071 -2.203 1.00 94.69 82 TYR A N 1
ATOM 675 C CA . TYR A 1 82 ? -10.676 -3.511 -2.253 1.00 94.69 82 TYR A CA 1
ATOM 676 C C . TYR A 1 82 ? -9.857 -3.992 -1.050 1.00 94.69 82 TYR A C 1
ATOM 678 O O . TYR A 1 82 ? -10.219 -4.997 -0.436 1.00 94.69 82 TYR A O 1
ATOM 686 N N . VAL A 1 83 ? -8.782 -3.283 -0.692 1.00 95.50 83 VAL A N 1
ATOM 687 C CA . VAL A 1 83 ? -7.942 -3.645 0.462 1.00 95.50 83 VAL A CA 1
ATOM 688 C C . VAL A 1 83 ? -8.772 -3.672 1.745 1.00 95.50 83 VAL A C 1
ATOM 690 O O . VAL A 1 83 ? -8.792 -4.686 2.449 1.00 95.50 83 VAL A O 1
ATOM 693 N N . ASP A 1 84 ? -9.518 -2.603 2.007 1.00 95.62 84 ASP A N 1
ATOM 694 C CA . ASP A 1 84 ? -10.298 -2.448 3.232 1.00 95.62 84 ASP A CA 1
ATOM 695 C C . ASP A 1 84 ? -11.404 -3.514 3.326 1.00 95.62 84 ASP A C 1
ATOM 697 O O . ASP A 1 84 ? -11.608 -4.114 4.381 1.00 95.62 84 ASP A O 1
ATOM 701 N N . SER A 1 85 ? -12.073 -3.828 2.210 1.00 94.81 85 SER A N 1
ATOM 702 C CA . SER A 1 85 ? -13.205 -4.767 2.197 1.00 94.81 85 SER A CA 1
ATOM 703 C C . SER A 1 85 ? -12.838 -6.250 2.056 1.00 94.81 85 SER A C 1
ATOM 705 O O . SER A 1 85 ? -13.662 -7.108 2.385 1.00 94.81 85 SER A O 1
ATOM 707 N N . LYS A 1 86 ? -11.659 -6.589 1.515 1.00 93.56 86 LYS A N 1
ATOM 708 C CA . LYS A 1 86 ? -11.284 -7.984 1.195 1.00 93.56 86 LYS A CA 1
ATOM 709 C C . LYS A 1 86 ? -10.050 -8.488 1.917 1.00 93.56 86 LYS A C 1
ATOM 711 O O . LYS A 1 86 ? -9.968 -9.690 2.155 1.00 93.56 86 LYS A O 1
ATOM 716 N N . ILE A 1 87 ? -9.112 -7.606 2.245 1.00 91.06 87 ILE A N 1
ATOM 717 C CA . ILE A 1 87 ? -7.854 -7.985 2.894 1.00 91.06 87 ILE A CA 1
ATOM 718 C C . ILE A 1 87 ? -7.959 -7.756 4.402 1.00 91.06 87 ILE A C 1
ATOM 720 O O . ILE A 1 87 ? -7.595 -8.628 5.190 1.00 91.06 87 ILE A O 1
ATOM 724 N N . ILE A 1 88 ? -8.498 -6.604 4.805 1.00 89.19 88 ILE A N 1
ATOM 725 C CA . ILE A 1 88 ? -8.481 -6.179 6.208 1.00 89.19 88 ILE A CA 1
ATOM 726 C C . ILE A 1 88 ? -9.632 -6.744 7.024 1.00 89.19 88 ILE A C 1
ATOM 728 O O . ILE A 1 88 ? -9.351 -7.129 8.150 1.00 89.19 88 ILE A O 1
ATOM 732 N N . ASN A 1 89 ? -10.851 -6.803 6.468 1.00 71.88 89 ASN A N 1
ATOM 733 C CA . ASN A 1 89 ? -12.086 -7.386 7.034 1.00 71.88 89 ASN A CA 1
ATOM 734 C C . ASN A 1 89 ? -12.173 -7.444 8.575 1.00 71.88 89 ASN A C 1
ATOM 736 O O . ASN A 1 89 ? -11.535 -8.337 9.201 1.00 71.88 89 ASN A O 1
#

Nearest PDB structures (foldseek):
  7jwg-assembly1_C  TM=3.480E-01  e=5.613E+00  Borreliella burgdorferi B31
  8dc2-assembly1_A  TM=3.434E-01  e=3.038E+00  uncultured virus
  8tvj-assembly1_E  TM=3.935E-01  e=9.174E+00  Borreliella burgdorferi B31

Mean predicted aligned error: 4.37 Å

Radius of gyration: 12.33 Å; Cα contacts (8 Å, |Δi|>4): 140; chains: 1; bounding box: 33×26×29 Å

Foldseek 3Di:
DPLAADEADPVQWDWDADPVFRKIKIFGNDDDDWDWDPQDVQKIWTADPVVRDTGIIMHGNNVPDDVVVVCVRDSYHDDVVCCVPPVVD